Protein AF-A0A955NB40-F1 (afdb_monomer)

pLDDT: mean 95.5, std 3.86, range [67.62, 98.56]

Structure (mmCIF, N/CA/C/O backbone):
data_AF-A0A955NB40-F1
#
_entry.id   AF-A0A955NB40-F1
#
loop_
_atom_site.group_PDB
_atom_site.id
_atom_site.type_symbol
_atom_site.label_atom_id
_atom_site.label_alt_id
_atom_site.label_comp_id
_atom_site.label_asym_id
_atom_site.label_entity_id
_atom_site.label_seq_id
_atom_site.pdbx_PDB_ins_code
_atom_site.Cartn_x
_atom_site.Cartn_y
_atom_site.Cartn_z
_atom_site.occupancy
_atom_site.B_iso_or_equiv
_atom_site.auth_seq_id
_atom_site.auth_comp_id
_atom_site.auth_asym_id
_atom_site.auth_atom_id
_atom_site.pdbx_PDB_model_num
ATOM 1 N N . MET A 1 1 ? -18.548 7.698 14.520 1.00 89.12 1 MET A N 1
ATOM 2 C CA . MET A 1 1 ? -19.165 6.359 14.575 1.00 89.12 1 MET A CA 1
ATOM 3 C C . MET A 1 1 ? -18.115 5.390 15.084 1.00 89.12 1 MET A C 1
ATOM 5 O O . MET A 1 1 ? -16.953 5.585 14.749 1.00 89.12 1 MET A O 1
ATOM 9 N N . LYS A 1 2 ? -18.500 4.413 15.902 1.00 94.12 2 LYS A N 1
ATOM 10 C CA . LYS A 1 2 ? -17.642 3.327 16.384 1.00 94.12 2 LYS A CA 1
ATOM 11 C C . LYS A 1 2 ? -18.324 2.000 16.058 1.00 94.12 2 LYS A C 1
ATOM 13 O O . LYS A 1 2 ? -19.532 1.883 16.251 1.00 94.12 2 LYS A O 1
ATOM 18 N N . PHE A 1 3 ? -17.556 1.035 15.580 1.00 95.00 3 PHE A N 1
ATOM 19 C CA . PHE A 1 3 ? -18.010 -0.303 15.208 1.00 95.00 3 PHE A CA 1
ATOM 20 C C . PHE A 1 3 ? -16.895 -1.316 15.483 1.00 95.00 3 PHE A C 1
ATOM 22 O O . PHE A 1 3 ? -15.756 -0.918 15.733 1.00 95.00 3 PHE A O 1
ATOM 29 N N . GLU A 1 4 ? -17.229 -2.602 15.454 1.00 95.06 4 GLU A N 1
ATOM 30 C CA . GLU A 1 4 ? -16.298 -3.701 15.718 1.00 95.06 4 GLU A CA 1
ATOM 31 C C . GLU A 1 4 ? -16.451 -4.809 14.669 1.00 95.06 4 GLU A C 1
ATOM 33 O O . GLU A 1 4 ? -17.560 -5.137 14.245 1.00 95.06 4 GLU A O 1
ATOM 38 N N . PHE A 1 5 ? -15.320 -5.368 14.236 1.00 95.19 5 PHE A N 1
ATOM 39 C CA . PHE A 1 5 ? -15.252 -6.466 13.276 1.00 95.19 5 PHE A CA 1
ATOM 40 C C . PHE A 1 5 ? -14.234 -7.511 13.742 1.00 95.19 5 PHE A C 1
ATOM 42 O O . PHE A 1 5 ? -13.230 -7.135 14.350 1.00 95.19 5 PHE A O 1
ATOM 49 N N . PRO A 1 6 ? -14.454 -8.797 13.414 1.00 93.94 6 PRO A N 1
ATOM 50 C CA . PRO A 1 6 ? -13.390 -9.791 13.406 1.00 93.94 6 PRO A CA 1
ATOM 51 C C . PRO A 1 6 ? -12.247 -9.336 12.494 1.00 93.94 6 PRO A C 1
ATOM 53 O O . PRO A 1 6 ? -12.497 -8.770 11.425 1.00 93.94 6 PRO A O 1
ATOM 56 N N . GLU A 1 7 ? -11.008 -9.596 12.904 1.00 91.88 7 GLU A N 1
ATOM 57 C CA . GLU A 1 7 ? -9.804 -9.186 12.173 1.00 91.88 7 GLU A CA 1
ATOM 58 C C . GLU A 1 7 ? -9.801 -9.736 10.740 1.00 91.88 7 GLU A C 1
ATOM 60 O O . GLU A 1 7 ? -9.464 -9.035 9.793 1.00 91.88 7 GLU A O 1
ATOM 65 N N . GLU A 1 8 ? -10.310 -10.952 10.553 1.00 94.38 8 GLU A N 1
ATOM 66 C CA . GLU A 1 8 ? -10.347 -11.652 9.269 1.00 94.38 8 GLU A CA 1
ATOM 67 C C . GLU A 1 8 ? -11.329 -11.022 8.265 1.00 94.38 8 GLU A C 1
ATOM 69 O O . GLU A 1 8 ? -11.314 -11.361 7.082 1.00 94.38 8 GLU A O 1
ATOM 74 N N . GLN A 1 9 ? -12.206 -10.123 8.726 1.00 95.69 9 GLN A N 1
ATOM 75 C CA . GLN A 1 9 ? -13.171 -9.397 7.893 1.00 95.69 9 GLN A CA 1
ATOM 76 C C . GLN A 1 9 ? -12.687 -7.996 7.504 1.00 95.69 9 GLN A C 1
ATOM 78 O O . GLN A 1 9 ? -13.382 -7.296 6.762 1.00 95.69 9 GLN A O 1
ATOM 83 N N . VAL A 1 10 ? -11.512 -7.586 7.988 1.00 96.25 10 VAL A N 1
ATOM 84 C CA . VAL A 1 10 ? -10.922 -6.281 7.703 1.00 96.25 10 VAL A CA 1
ATOM 85 C C . VAL A 1 10 ? -9.602 -6.479 6.973 1.00 96.25 10 VAL A C 1
ATOM 87 O O . VAL A 1 10 ? -8.645 -7.022 7.512 1.00 96.25 10 VAL A O 1
ATOM 90 N N . LEU A 1 11 ? -9.521 -5.980 5.743 1.00 96.69 11 LEU A N 1
ATOM 91 C CA . LEU A 1 11 ? -8.248 -5.881 5.044 1.00 96.69 11 LEU A CA 1
ATOM 92 C C . LEU A 1 11 ? -7.557 -4.586 5.474 1.00 96.69 11 LEU A 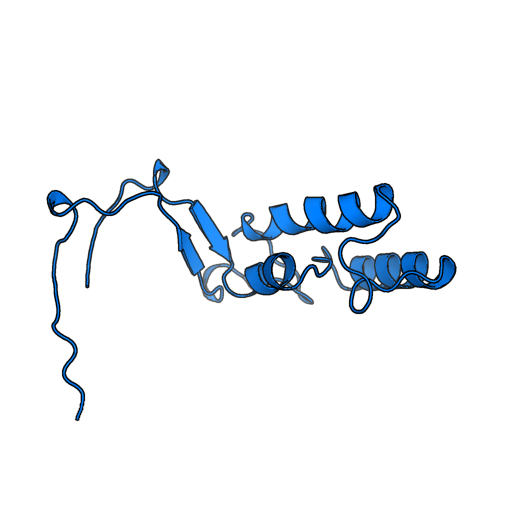C 1
ATOM 94 O O . LEU A 1 11 ? -8.034 -3.490 5.166 1.00 96.69 11 LEU A O 1
ATOM 98 N N . VAL A 1 12 ? -6.445 -4.718 6.192 1.00 97.19 12 VAL A N 1
ATOM 99 C CA . VAL A 1 12 ? -5.646 -3.590 6.684 1.00 97.19 12 VAL A CA 1
ATOM 100 C C . VAL A 1 12 ? -4.486 -3.321 5.732 1.00 97.19 12 VAL A C 1
ATOM 102 O O . VAL A 1 12 ? -3.846 -4.245 5.244 1.00 97.19 12 VAL A O 1
ATOM 105 N N . SER A 1 13 ? -4.209 -2.047 5.470 1.00 97.81 13 SER A N 1
ATOM 106 C CA . SER A 1 13 ? -3.067 -1.616 4.658 1.00 97.81 13 SER A CA 1
ATOM 107 C C . SER A 1 13 ? -2.425 -0.358 5.233 1.00 97.81 13 SER A C 1
ATOM 109 O O . SER A 1 13 ? -3.066 0.407 5.962 1.00 97.81 13 SER A O 1
ATOM 111 N N . ASP A 1 14 ? -1.168 -0.130 4.865 1.00 98.25 14 ASP A N 1
ATOM 112 C CA . ASP A 1 14 ? -0.466 1.121 5.119 1.00 98.25 14 ASP A CA 1
ATOM 113 C C . ASP A 1 14 ? -1.133 2.257 4.321 1.00 98.25 14 ASP A C 1
ATOM 115 O O . ASP A 1 14 ? -1.151 2.269 3.085 1.00 98.25 14 ASP A O 1
ATOM 119 N N . PHE A 1 15 ? -1.714 3.216 5.045 1.00 97.62 15 PHE A N 1
ATOM 120 C CA . PHE A 1 15 ? -2.449 4.338 4.464 1.00 97.62 15 PHE A CA 1
ATOM 121 C C . PHE A 1 15 ? -1.546 5.240 3.617 1.00 97.62 15 PHE A C 1
ATOM 123 O O . PHE A 1 15 ? -1.980 5.768 2.592 1.00 97.62 15 PHE A O 1
ATOM 130 N N . MET A 1 16 ? -0.283 5.411 4.014 1.00 97.06 16 MET A N 1
ATOM 131 C CA . MET A 1 16 ? 0.650 6.247 3.266 1.00 97.06 16 MET A CA 1
ATOM 132 C C . MET A 1 16 ? 1.025 5.564 1.953 1.00 97.06 16 MET A C 1
ATOM 134 O O . MET A 1 16 ? 0.908 6.181 0.892 1.00 97.06 16 MET A O 1
ATOM 138 N N . LEU A 1 17 ? 1.368 4.275 1.993 1.00 97.94 17 LEU A N 1
ATOM 139 C CA . LEU A 1 17 ? 1.763 3.529 0.794 1.00 97.94 17 LEU A CA 1
ATOM 140 C C . LEU A 1 17 ? 0.606 3.285 -0.184 1.00 97.94 17 LEU A C 1
ATOM 142 O O . LEU A 1 17 ? 0.840 3.182 -1.389 1.00 97.94 17 LEU A O 1
ATOM 146 N N . TRP A 1 18 ? -0.644 3.260 0.289 1.00 97.75 18 TRP A N 1
ATOM 147 C CA . TRP A 1 18 ? -1.831 3.102 -0.561 1.00 97.75 18 TRP A CA 1
ATOM 148 C C . TRP A 1 18 ? -1.946 4.156 -1.680 1.00 97.75 18 TRP A C 1
ATOM 150 O O . TRP A 1 18 ? -2.536 3.899 -2.735 1.00 97.75 18 TRP A O 1
ATOM 160 N N . HIS A 1 19 ? -1.312 5.320 -1.515 1.00 96.88 19 HIS A N 1
ATOM 161 C CA . HIS A 1 19 ? -1.263 6.351 -2.552 1.00 96.88 19 HIS A CA 1
ATOM 162 C C . HIS A 1 19 ? -0.569 5.876 -3.840 1.00 96.88 19 HIS A C 1
ATOM 164 O O . HIS A 1 19 ? -0.850 6.430 -4.905 1.00 96.88 19 HIS A O 1
ATOM 170 N N . HIS A 1 20 ? 0.288 4.849 -3.785 1.00 97.62 20 HIS A N 1
ATOM 171 C CA . HIS A 1 20 ? 0.915 4.270 -4.975 1.00 97.62 20 HIS A CA 1
ATOM 172 C C . HIS A 1 20 ? -0.109 3.554 -5.874 1.00 97.62 20 HIS A C 1
ATOM 174 O O . HIS A 1 20 ? -0.274 3.994 -7.016 1.00 97.62 20 HIS A O 1
ATOM 180 N N . PRO A 1 21 ? -0.855 2.533 -5.397 1.00 97.44 21 PRO A N 1
ATOM 181 C CA . PRO A 1 21 ? -1.938 1.933 -6.171 1.00 97.44 21 PRO A CA 1
ATOM 182 C C . PRO A 1 21 ? -2.982 2.950 -6.636 1.00 97.44 21 PRO A C 1
ATOM 184 O O . PRO A 1 21 ? -3.342 2.938 -7.814 1.00 97.44 21 PRO A O 1
ATOM 187 N N . LEU A 1 22 ? -3.408 3.878 -5.763 1.00 96.38 22 LEU A N 1
ATOM 188 C CA . LEU A 1 22 ? -4.376 4.924 -6.127 1.00 96.38 22 LEU A CA 1
ATOM 189 C C . LEU A 1 22 ? -3.929 5.711 -7.368 1.00 96.38 22 LEU A C 1
ATOM 191 O O . LEU A 1 22 ? -4.731 6.004 -8.253 1.00 96.38 22 LEU A O 1
ATOM 195 N N . ASN A 1 23 ? -2.648 6.073 -7.425 1.00 96.38 23 ASN A N 1
ATOM 196 C CA . ASN A 1 23 ? -2.113 6.931 -8.475 1.00 96.38 23 ASN A CA 1
ATOM 197 C C . ASN A 1 23 ? -1.448 6.160 -9.617 1.00 96.38 23 ASN A C 1
ATOM 199 O O . ASN A 1 23 ? -0.894 6.796 -10.517 1.00 96.38 23 ASN A O 1
ATOM 203 N N . TYR A 1 24 ? -1.515 4.826 -9.633 1.00 97.69 24 TYR A N 1
ATOM 204 C CA . TYR A 1 24 ? -0.787 3.986 -10.585 1.00 97.69 24 TYR A CA 1
ATOM 205 C C . TYR A 1 24 ? 0.738 4.232 -10.544 1.00 97.69 24 TYR A C 1
ATOM 207 O O . TYR A 1 24 ? 1.407 4.330 -11.570 1.00 97.69 24 TYR A O 1
ATOM 215 N N . PHE A 1 25 ? 1.308 4.402 -9.355 1.00 97.00 25 PHE A N 1
ATOM 216 C CA . PHE A 1 25 ? 2.753 4.547 -9.185 1.00 97.00 25 PHE A CA 1
ATOM 217 C C . PHE A 1 25 ? 3.399 3.208 -8.865 1.00 97.00 25 PHE A C 1
ATOM 219 O O . PHE A 1 25 ? 2.798 2.356 -8.209 1.00 97.00 25 PHE A O 1
ATOM 226 N N . TYR A 1 26 ? 4.639 3.035 -9.317 1.00 97.94 26 TYR A N 1
ATOM 227 C CA . TYR A 1 26 ? 5.484 1.956 -8.821 1.00 97.94 26 TYR A CA 1
ATOM 228 C C . TYR A 1 26 ? 5.731 2.169 -7.325 1.00 97.94 26 TYR A C 1
ATOM 230 O O . TYR A 1 26 ? 6.006 3.293 -6.905 1.00 97.94 26 TYR A O 1
ATOM 238 N N . LEU A 1 27 ? 5.595 1.117 -6.520 1.00 98.44 27 LEU A N 1
ATOM 239 C CA . LEU A 1 27 ? 5.948 1.121 -5.104 1.00 98.44 27 LEU A CA 1
ATOM 240 C C . LEU A 1 27 ? 7.323 0.451 -4.953 1.00 98.44 27 LEU A C 1
ATOM 242 O O . LEU A 1 27 ? 7.405 -0.780 -4.955 1.00 98.44 27 LEU A O 1
ATOM 246 N N . PRO A 1 28 ? 8.421 1.217 -4.893 1.00 97.88 28 PRO A N 1
ATOM 247 C CA . PRO A 1 28 ? 9.758 0.641 -4.851 1.00 97.88 28 PRO A CA 1
ATOM 248 C C . PRO A 1 28 ? 10.035 -0.012 -3.496 1.00 97.88 28 PRO A C 1
ATOM 250 O O . PRO A 1 28 ? 9.546 0.456 -2.478 1.00 97.88 28 PRO A O 1
ATOM 253 N N . SER A 1 29 ? 10.849 -1.068 -3.458 1.00 97.62 29 SER A N 1
ATOM 254 C CA . SER A 1 29 ? 11.259 -1.708 -2.197 1.00 97.62 29 SER A CA 1
ATOM 255 C C . SER A 1 29 ? 12.456 -1.044 -1.509 1.00 97.62 29 SER A C 1
ATOM 257 O O . SER A 1 29 ? 12.885 -1.520 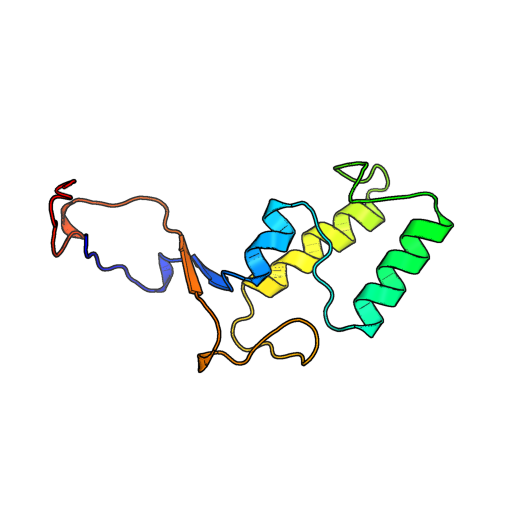-0.468 1.00 97.62 29 SER A O 1
ATOM 259 N N . SER A 1 30 ? 13.082 -0.067 -2.162 1.00 98.06 30 SER A N 1
ATOM 260 C CA . SER A 1 30 ? 14.218 0.727 -1.675 1.00 98.06 30 SER A CA 1
ATOM 261 C C . SER A 1 30 ? 14.488 1.857 -2.669 1.00 98.06 30 SER A C 1
ATOM 263 O O . SER A 1 30 ? 14.053 1.787 -3.823 1.00 98.06 30 SER A O 1
ATOM 265 N N . GLU A 1 31 ? 15.304 2.840 -2.300 1.00 98.12 31 GLU A N 1
ATOM 266 C CA . GLU A 1 31 ? 15.724 3.893 -3.235 1.00 98.12 31 GLU A CA 1
ATOM 267 C C . GLU A 1 31 ? 16.411 3.320 -4.497 1.00 98.12 31 GLU A C 1
ATOM 269 O O . GLU A 1 31 ? 16.172 3.753 -5.627 1.00 98.12 31 GLU A O 1
ATOM 274 N N . ARG A 1 32 ? 17.243 2.282 -4.337 1.00 98.19 32 ARG A N 1
ATOM 275 C CA . ARG A 1 32 ? 17.935 1.631 -5.463 1.00 98.19 32 ARG A CA 1
ATOM 276 C C . ARG A 1 32 ? 16.958 0.957 -6.429 1.00 98.19 32 ARG A C 1
ATOM 278 O O . ARG A 1 32 ? 17.211 0.927 -7.636 1.00 98.19 32 ARG A O 1
ATOM 285 N N . ASP A 1 33 ? 15.887 0.379 -5.895 1.00 98.25 33 ASP A N 1
ATOM 286 C CA . ASP A 1 33 ? 14.820 -0.262 -6.660 1.00 98.25 33 ASP A CA 1
ATOM 287 C C . ASP A 1 33 ? 14.075 0.765 -7.522 1.00 98.25 33 ASP A C 1
ATOM 289 O O . ASP A 1 33 ? 13.939 0.564 -8.732 1.00 98.25 33 ASP A O 1
ATOM 293 N N . ASP A 1 34 ? 13.730 1.913 -6.933 1.00 97.81 34 ASP A N 1
ATOM 294 C CA . ASP A 1 34 ? 13.098 3.037 -7.631 1.00 97.81 34 ASP A CA 1
ATOM 295 C C . ASP A 1 34 ? 13.969 3.550 -8.787 1.00 97.81 34 ASP A C 1
ATOM 297 O O . ASP A 1 34 ? 13.556 3.610 -9.951 1.00 97.81 34 ASP A O 1
ATOM 301 N N . GLN A 1 35 ? 15.244 3.821 -8.497 1.00 97.88 35 GLN A N 1
ATOM 302 C CA . GLN A 1 35 ? 16.198 4.285 -9.501 1.00 97.88 35 GLN A CA 1
ATOM 303 C C . GLN A 1 35 ? 16.417 3.263 -10.625 1.00 97.88 35 GLN A C 1
ATOM 305 O O . GLN A 1 35 ? 16.691 3.646 -11.767 1.00 97.88 35 GLN A O 1
ATOM 310 N N . ARG A 1 36 ? 16.356 1.955 -10.333 1.00 98.06 36 ARG A N 1
ATOM 311 C CA . ARG A 1 36 ? 16.436 0.908 -11.362 1.00 98.06 36 ARG A CA 1
ATOM 312 C C . ARG A 1 36 ? 15.194 0.949 -12.246 1.00 98.06 36 ARG A C 1
ATOM 314 O O . ARG A 1 36 ? 15.340 0.997 -13.466 1.00 98.06 36 ARG A O 1
ATOM 321 N N . PHE A 1 37 ? 14.008 0.933 -11.641 1.00 97.56 37 PHE A N 1
ATOM 322 C CA . PHE A 1 37 ? 12.733 0.905 -12.350 1.00 97.56 37 PHE A CA 1
ATOM 323 C C . PHE A 1 37 ? 12.585 2.110 -13.289 1.00 97.56 37 PHE A C 1
ATOM 325 O O . PHE A 1 37 ? 12.401 1.937 -14.496 1.00 97.56 37 PHE A O 1
ATOM 332 N N . ASN A 1 38 ? 12.797 3.324 -12.774 1.00 95.81 38 ASN A N 1
ATOM 333 C CA . ASN A 1 38 ? 12.672 4.558 -13.554 1.00 95.81 38 ASN A CA 1
ATOM 334 C C . ASN A 1 38 ? 13.674 4.630 -14.718 1.00 95.81 38 ASN A C 1
ATOM 336 O O . ASN A 1 38 ? 13.333 5.052 -15.826 1.00 95.81 38 ASN A O 1
ATOM 340 N N . ARG A 1 39 ? 14.909 4.156 -14.510 1.00 97.31 39 ARG A N 1
ATOM 341 C CA . ARG A 1 39 ? 15.930 4.091 -15.567 1.00 97.31 39 ARG A CA 1
ATOM 342 C C . ARG A 1 39 ? 15.533 3.136 -16.688 1.00 97.31 39 ARG A C 1
ATOM 344 O O . ARG A 1 39 ? 15.739 3.450 -17.859 1.00 97.31 39 ARG A O 1
ATOM 351 N N . GLU A 1 40 ? 14.996 1.970 -16.347 1.00 96.81 40 GLU A N 1
ATOM 352 C CA . GLU A 1 40 ? 14.583 0.980 -17.338 1.00 96.81 40 GLU A CA 1
ATOM 353 C C . GLU A 1 40 ? 13.320 1.400 -18.106 1.00 96.81 40 GLU A C 1
ATOM 355 O O . GLU A 1 40 ? 13.268 1.183 -19.321 1.00 96.81 40 GLU A O 1
ATOM 360 N N . LEU A 1 41 ? 12.364 2.075 -17.455 1.00 95.75 41 LEU A N 1
ATOM 361 C CA . LEU A 1 41 ? 11.230 2.720 -18.130 1.00 95.75 41 LEU A CA 1
ATOM 362 C C . LEU A 1 41 ? 11.707 3.778 -19.132 1.00 95.75 41 LEU A C 1
ATOM 364 O O . LEU A 1 41 ? 11.317 3.761 -20.301 1.00 95.75 41 LEU A O 1
ATOM 368 N N . SER A 1 42 ? 12.603 4.663 -18.687 1.00 94.81 42 SER A N 1
ATOM 369 C CA . SER A 1 42 ? 13.101 5.781 -19.490 1.00 94.81 42 SER A CA 1
ATOM 370 C C . SER A 1 42 ? 13.839 5.317 -20.750 1.00 94.81 42 SER A C 1
ATOM 372 O O . SER A 1 42 ? 13.580 5.838 -21.835 1.00 94.81 42 SER A O 1
ATOM 374 N N . LYS A 1 43 ? 14.672 4.267 -20.660 1.00 96.75 43 LYS A N 1
ATOM 375 C CA . LYS A 1 43 ? 15.338 3.649 -21.829 1.00 96.75 43 LYS A CA 1
ATOM 376 C C . LYS A 1 43 ? 14.362 3.172 -22.910 1.00 96.75 43 LYS A C 1
ATOM 378 O O . LYS A 1 43 ? 14.755 3.037 -24.064 1.00 96.75 43 LYS A O 1
ATOM 383 N N . ARG A 1 44 ? 13.114 2.890 -22.534 1.00 94.62 44 ARG A N 1
ATOM 384 C CA . ARG A 1 44 ? 12.048 2.403 -23.421 1.00 94.62 44 ARG A CA 1
ATOM 385 C C . ARG A 1 44 ? 11.097 3.515 -23.865 1.00 94.62 44 ARG A C 1
ATOM 387 O O . ARG A 1 44 ? 10.144 3.237 -24.581 1.00 94.62 44 ARG A O 1
ATOM 394 N N . GLY A 1 45 ? 11.335 4.759 -23.442 1.00 95.25 45 GLY A N 1
ATOM 395 C CA .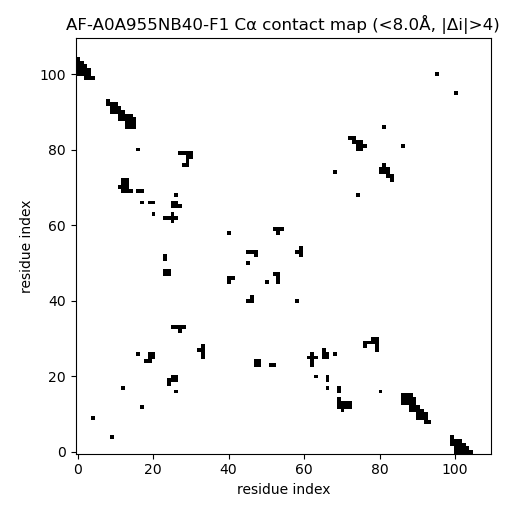 GLY A 1 45 ? 10.435 5.882 -23.705 1.00 95.25 45 GLY A CA 1
ATOM 396 C C . GLY A 1 45 ? 9.090 5.768 -22.981 1.00 95.25 45 GLY A C 1
ATOM 397 O O . GLY A 1 45 ? 8.114 6.372 -23.419 1.00 95.25 45 GLY A O 1
ATOM 398 N N . LEU A 1 46 ? 9.024 4.982 -21.902 1.00 94.50 46 LEU A N 1
ATOM 399 C CA . LEU A 1 46 ? 7.822 4.799 -21.094 1.00 94.50 46 LEU A CA 1
ATOM 400 C C . LEU A 1 46 ? 7.821 5.761 -19.900 1.00 94.50 46 LEU A C 1
ATOM 402 O O . LEU A 1 46 ? 8.853 5.990 -19.272 1.00 94.50 46 LEU A O 1
ATOM 406 N N . ASP A 1 47 ? 6.642 6.284 -19.568 1.00 92.31 47 ASP A N 1
ATOM 407 C CA . ASP A 1 47 ? 6.417 7.176 -18.428 1.00 92.31 47 ASP A CA 1
ATOM 408 C C . ASP A 1 47 ? 5.055 6.851 -17.799 1.00 92.31 47 ASP A C 1
ATOM 410 O O . ASP A 1 47 ? 3.998 7.168 -18.356 1.00 92.31 47 ASP A O 1
ATOM 414 N N . HIS A 1 48 ? 5.086 6.208 -16.631 1.00 89.81 48 HIS A N 1
ATOM 415 C CA . HIS A 1 48 ? 3.886 5.781 -15.915 1.00 89.81 48 HIS A CA 1
ATOM 416 C C . HIS A 1 48 ? 3.122 6.946 -15.265 1.00 89.81 48 HIS A C 1
ATOM 418 O O . HIS A 1 48 ? 1.983 6.761 -14.846 1.00 89.81 48 HIS A O 1
ATOM 424 N N . HIS A 1 49 ? 3.686 8.158 -15.216 1.00 88.94 49 HIS A N 1
ATOM 425 C CA . HIS A 1 49 ? 2.948 9.350 -14.797 1.00 88.94 49 HIS A CA 1
ATOM 426 C C . HIS A 1 49 ? 2.063 9.897 -15.922 1.00 88.94 49 HIS A C 1
ATOM 428 O O . HIS A 1 49 ? 1.015 10.478 -15.638 1.00 88.94 49 HIS A O 1
ATOM 434 N N . ARG A 1 50 ? 2.455 9.692 -17.188 1.00 89.00 50 ARG A N 1
ATOM 435 C CA . ARG A 1 50 ? 1.748 10.213 -18.374 1.00 89.00 50 ARG A CA 1
ATOM 436 C C . ARG A 1 50 ? 0.858 9.187 -19.060 1.00 89.00 50 ARG A C 1
ATOM 438 O O . ARG A 1 50 ? -0.171 9.561 -19.615 1.00 89.00 50 ARG A O 1
ATOM 445 N N . SER A 1 51 ? 1.260 7.918 -19.062 1.00 87.81 51 SER A N 1
ATOM 446 C CA . SER A 1 51 ? 0.548 6.844 -19.753 1.00 87.81 51 SER A CA 1
ATOM 447 C C . SER A 1 51 ? 0.150 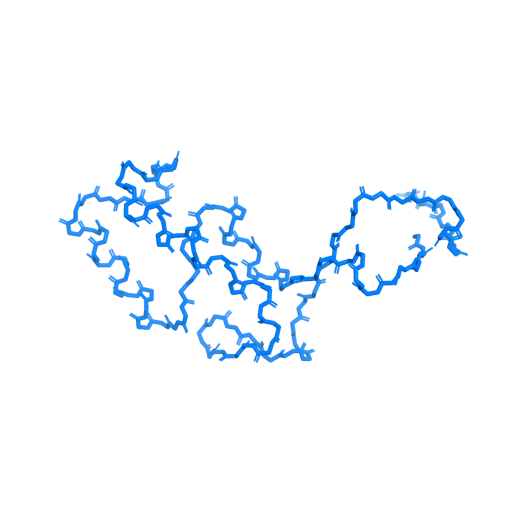5.760 -18.758 1.00 87.81 51 SER A C 1
ATOM 449 O O . SER A 1 51 ? 1.003 5.102 -18.159 1.00 87.81 51 SER A O 1
ATOM 451 N N . LYS A 1 52 ? -1.163 5.636 -18.545 1.00 91.44 52 LYS A N 1
ATOM 452 C CA . LYS A 1 52 ? -1.774 4.751 -17.550 1.00 91.44 52 LYS A CA 1
ATOM 453 C C . LYS A 1 52 ? -2.946 3.997 -18.197 1.00 91.44 52 LYS A C 1
ATOM 455 O O . LYS A 1 52 ? -3.863 4.663 -18.679 1.00 91.44 52 LYS A O 1
ATOM 460 N N . PRO A 1 53 ? -2.952 2.652 -18.196 1.00 93.94 53 PRO A N 1
ATOM 461 C CA . PRO A 1 53 ? -1.841 1.781 -17.804 1.00 93.94 53 PRO A CA 1
ATOM 462 C C . PRO A 1 53 ? -0.648 1.916 -18.766 1.00 93.94 53 PRO A C 1
ATOM 464 O O . PRO A 1 53 ? -0.771 2.475 -19.856 1.00 93.94 53 PRO A O 1
ATOM 467 N N . LEU A 1 54 ? 0.512 1.390 -18.369 1.00 95.69 54 LEU A N 1
ATOM 468 C CA . LEU A 1 54 ? 1.639 1.268 -19.293 1.00 95.69 54 LEU A CA 1
ATOM 469 C C . LEU A 1 54 ? 1.264 0.292 -20.422 1.00 95.69 54 LEU A C 1
ATOM 471 O O . LEU A 1 54 ? 0.691 -0.759 -20.136 1.00 95.69 54 LEU A O 1
ATOM 475 N N . PRO A 1 55 ? 1.607 0.595 -21.686 1.00 93.75 55 PRO A N 1
ATOM 476 C CA . PRO A 1 55 ? 1.270 -0.266 -22.820 1.00 93.75 55 PRO A CA 1
ATOM 477 C C . PRO A 1 55 ? 2.077 -1.570 -22.845 1.00 93.75 55 PRO A C 1
ATOM 479 O O . PRO A 1 55 ? 1.651 -2.535 -23.472 1.00 93.75 55 PRO A O 1
ATOM 482 N N . ASP A 1 56 ? 3.238 -1.603 -22.186 1.00 95.06 56 ASP A N 1
ATOM 483 C CA . ASP A 1 56 ? 4.054 -2.806 -22.036 1.00 95.06 56 ASP A CA 1
ATOM 484 C C . ASP A 1 56 ? 3.542 -3.641 -20.840 1.00 95.06 56 ASP A C 1
ATOM 486 O O . ASP A 1 56 ? 3.641 -3.180 -19.693 1.00 95.06 56 ASP A O 1
ATOM 490 N N . PRO A 1 57 ? 3.020 -4.866 -21.070 1.00 96.06 57 PRO A N 1
ATOM 491 C CA . PRO A 1 57 ? 2.451 -5.699 -20.012 1.00 96.06 57 PRO A CA 1
ATOM 492 C C . PRO A 1 57 ? 3.451 -6.089 -18.923 1.00 96.06 57 PRO A C 1
ATOM 494 O O . PRO A 1 57 ? 3.049 -6.284 -17.777 1.00 96.06 57 PRO A O 1
ATOM 497 N N . HIS A 1 58 ? 4.742 -6.198 -19.254 1.00 96.44 58 HIS A N 1
ATOM 498 C CA . HIS A 1 58 ? 5.769 -6.527 -18.270 1.00 96.44 58 HIS A CA 1
ATOM 499 C C . HIS A 1 58 ? 5.904 -5.398 -17.244 1.00 96.44 58 HIS A C 1
ATOM 501 O O . HIS A 1 58 ? 5.826 -5.643 -16.043 1.00 96.44 58 HIS A O 1
ATOM 507 N N . TRP A 1 59 ? 6.017 -4.152 -17.708 1.00 96.62 59 TRP A N 1
ATOM 508 C CA . TRP A 1 59 ? 6.158 -2.992 -16.822 1.00 96.62 59 TRP A CA 1
ATOM 509 C C . TRP A 1 59 ? 4.868 -2.635 -16.090 1.00 96.62 59 TRP A C 1
ATOM 511 O O . TRP A 1 59 ? 4.921 -2.194 -14.944 1.00 96.62 59 TRP A O 1
ATOM 521 N N . HIS A 1 60 ? 3.708 -2.858 -16.713 1.00 97.50 60 HIS A N 1
ATOM 522 C CA . HIS A 1 60 ? 2.432 -2.804 -16.003 1.00 97.50 60 HIS A CA 1
ATOM 523 C C . HIS A 1 60 ? 2.393 -3.828 -14.859 1.00 97.50 60 HIS A C 1
ATOM 525 O O .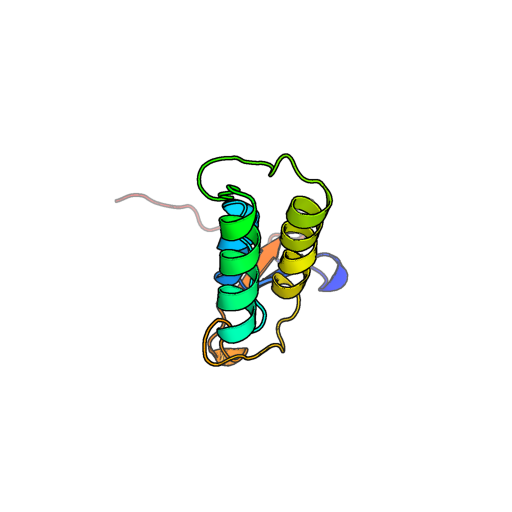 HIS A 1 60 ? 2.059 -3.472 -13.731 1.00 97.50 60 HIS A O 1
ATOM 531 N N . GLY A 1 61 ? 2.791 -5.074 -15.133 1.00 98.12 61 GLY A N 1
ATOM 532 C CA . GLY A 1 61 ? 2.841 -6.142 -14.138 1.00 98.12 61 GLY A CA 1
ATOM 533 C C . GLY A 1 61 ? 3.775 -5.829 -12.969 1.00 98.12 61 GLY A C 1
ATOM 534 O O . GLY A 1 61 ? 3.399 -6.055 -11.824 1.00 98.12 61 GLY A O 1
ATOM 535 N N . GLU A 1 62 ? 4.948 -5.250 -13.231 1.00 97.94 62 GLU A N 1
ATOM 536 C CA . GLU A 1 62 ? 5.875 -4.814 -12.178 1.00 97.94 62 GLU A CA 1
ATOM 537 C C . GLU A 1 62 ? 5.258 -3.737 -11.270 1.00 97.94 62 GLU A C 1
ATOM 539 O O . GLU A 1 62 ? 5.419 -3.808 -10.054 1.00 97.94 62 GLU A O 1
ATOM 544 N N . ILE A 1 63 ? 4.505 -2.779 -11.830 1.00 98.31 63 ILE A N 1
ATOM 545 C CA . ILE A 1 63 ? 3.761 -1.780 -11.044 1.00 98.31 63 ILE A CA 1
ATOM 546 C C . ILE A 1 63 ? 2.705 -2.458 -10.178 1.00 98.31 63 ILE A C 1
ATOM 548 O O . ILE A 1 63 ? 2.704 -2.261 -8.968 1.00 98.31 63 ILE A O 1
ATOM 552 N N . VAL A 1 64 ? 1.839 -3.282 -10.765 1.00 98.50 64 VAL A N 1
ATOM 553 C CA . VAL A 1 64 ? 0.738 -3.911 -10.022 1.00 98.50 64 VAL A CA 1
ATOM 554 C C . VAL A 1 64 ? 1.269 -4.825 -8.920 1.00 98.50 64 VAL A C 1
ATOM 556 O O . VAL A 1 64 ? 0.839 -4.720 -7.777 1.00 98.50 64 VAL A O 1
ATOM 559 N N . LYS A 1 65 ? 2.264 -5.663 -9.227 1.00 98.56 65 LYS A N 1
ATOM 560 C CA . LYS A 1 65 ? 2.901 -6.553 -8.247 1.00 98.56 65 LYS A CA 1
ATOM 561 C C . LYS A 1 65 ? 3.571 -5.778 -7.115 1.00 98.56 65 LYS A C 1
ATOM 563 O O . LYS A 1 65 ? 3.646 -6.257 -5.989 1.00 98.56 65 LYS A O 1
ATOM 568 N N . SER A 1 66 ? 4.074 -4.576 -7.399 1.00 98.50 66 SER A N 1
ATOM 569 C CA . SER A 1 66 ? 4.722 -3.759 -6.378 1.00 98.50 66 SER A CA 1
ATOM 570 C C . SER A 1 66 ? 3.772 -3.335 -5.252 1.00 98.50 66 SER A C 1
ATOM 572 O O . SER A 1 66 ? 4.230 -3.108 -4.130 1.00 98.50 66 SER A O 1
ATOM 574 N N . TRP A 1 67 ? 2.467 -3.266 -5.539 1.00 98.56 67 TRP A N 1
ATOM 575 C CA . TRP A 1 67 ? 1.432 -2.809 -4.616 1.00 98.56 67 TRP A CA 1
ATOM 576 C C . TRP A 1 67 ? 1.124 -3.791 -3.493 1.00 98.56 67 TRP A C 1
ATOM 578 O O . TRP A 1 67 ? 0.648 -3.346 -2.458 1.00 98.56 67 TRP A O 1
ATOM 588 N N . ASP A 1 68 ? 1.454 -5.078 -3.629 1.00 98.31 68 ASP A N 1
ATOM 589 C CA . ASP A 1 68 ? 1.240 -6.062 -2.555 1.00 98.31 68 ASP A CA 1
ATOM 590 C C . ASP A 1 68 ? 1.939 -5.650 -1.246 1.00 98.31 68 ASP A C 1
ATOM 592 O O . ASP A 1 68 ? 1.489 -5.991 -0.154 1.00 98.31 68 ASP A O 1
ATOM 596 N N . ARG A 1 69 ? 2.997 -4.832 -1.338 1.00 98.19 69 ARG A N 1
ATOM 597 C CA . ARG A 1 69 ? 3.727 -4.309 -0.176 1.00 98.19 69 ARG A CA 1
ATOM 598 C C . ARG A 1 69 ? 2.906 -3.383 0.719 1.00 98.19 69 ARG A C 1
ATOM 600 O O . ARG A 1 69 ? 3.286 -3.204 1.868 1.00 98.19 69 ARG A O 1
ATOM 607 N N . ILE A 1 70 ? 1.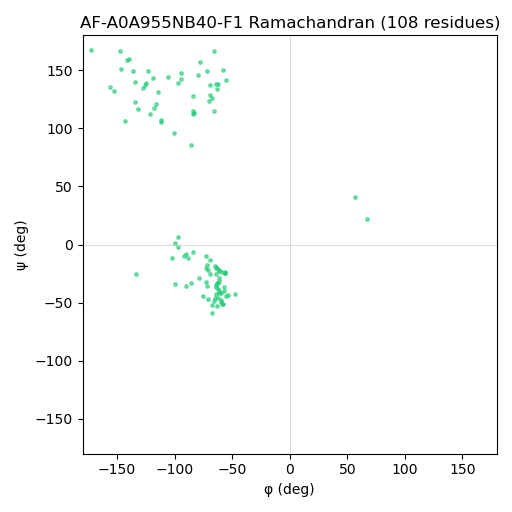787 -2.815 0.253 1.00 98.19 70 ILE A N 1
ATOM 608 C CA . ILE A 1 70 ? 0.921 -2.001 1.129 1.00 98.19 70 ILE A CA 1
ATOM 609 C C . ILE A 1 70 ? 0.300 -2.833 2.261 1.00 98.19 70 ILE A C 1
ATOM 611 O O . ILE A 1 70 ? -0.160 -2.264 3.247 1.00 98.19 70 ILE A O 1
ATOM 615 N N . PHE A 1 71 ? 0.256 -4.160 2.106 1.00 97.75 71 PHE A N 1
ATOM 616 C CA . PHE A 1 71 ? -0.259 -5.095 3.105 1.00 97.75 71 PHE A CA 1
ATOM 617 C C . PHE A 1 71 ? 0.836 -5.627 4.041 1.00 97.75 71 PHE A C 1
ATOM 619 O O . PHE A 1 71 ? 0.519 -6.256 5.047 1.00 97.75 71 PHE A O 1
ATOM 626 N N . ASP A 1 72 ? 2.113 -5.373 3.740 1.00 97.44 72 ASP A N 1
ATOM 627 C CA . ASP A 1 72 ? 3.238 -5.776 4.584 1.00 97.44 72 ASP A CA 1
ATOM 628 C C . ASP A 1 72 ? 3.494 -4.710 5.659 1.00 97.44 72 ASP A C 1
ATOM 630 O O . ASP A 1 72 ? 4.276 -3.773 5.489 1.00 97.44 72 ASP A O 1
ATOM 634 N N . LEU A 1 73 ? 2.764 -4.825 6.770 1.00 96.81 73 LEU A N 1
ATOM 635 C CA . LEU A 1 73 ? 2.817 -3.857 7.868 1.00 96.81 73 LEU A CA 1
ATOM 636 C C . LEU A 1 73 ? 4.121 -3.931 8.680 1.00 96.81 73 LEU A C 1
ATOM 638 O O . LEU A 1 73 ? 4.455 -2.965 9.371 1.00 96.81 73 LEU A O 1
ATOM 642 N N . ASP A 1 74 ? 4.861 -5.035 8.566 1.00 97.19 74 ASP A N 1
ATOM 643 C CA . ASP A 1 74 ? 6.152 -5.241 9.225 1.00 97.19 74 ASP A CA 1
ATOM 644 C C . ASP A 1 74 ? 7.327 -4.727 8.378 1.00 97.19 74 ASP A C 1
ATOM 646 O O . ASP A 1 74 ? 8.450 -4.603 8.878 1.00 97.19 74 ASP A O 1
ATOM 650 N N . TRP A 1 75 ? 7.091 -4.396 7.104 1.00 97.25 75 TRP A N 1
ATOM 651 C CA . TRP A 1 75 ? 8.129 -3.873 6.229 1.00 97.25 75 TRP A CA 1
ATOM 652 C C . TRP A 1 75 ? 8.567 -2.459 6.628 1.00 97.25 75 TRP A C 1
ATOM 654 O O . TRP A 1 75 ? 7.766 -1.523 6.754 1.00 97.25 75 TRP A O 1
ATOM 664 N N . VAL A 1 76 ? 9.886 -2.318 6.769 1.00 97.25 76 VAL A N 1
ATOM 665 C CA . VAL A 1 76 ? 10.588 -1.073 7.074 1.00 97.25 76 VAL A CA 1
ATOM 666 C C . VAL A 1 76 ? 11.695 -0.856 6.049 1.00 97.25 76 VAL A C 1
ATOM 668 O O . VAL A 1 76 ? 12.461 -1.771 5.742 1.00 97.25 76 VAL A O 1
ATOM 671 N N . ASP A 1 77 ? 11.787 0.367 5.545 1.00 97.25 77 ASP A N 1
ATOM 672 C CA . ASP A 1 77 ? 12.840 0.832 4.652 1.00 97.25 77 ASP A CA 1
ATOM 673 C C . ASP A 1 77 ? 13.006 2.347 4.823 1.00 97.25 77 ASP A C 1
ATOM 675 O O . ASP A 1 77 ? 12.027 3.092 4.797 1.00 97.25 77 ASP A O 1
ATOM 679 N N . GLU A 1 78 ? 14.248 2.807 4.983 1.00 95.94 78 GLU A N 1
ATOM 680 C CA . GLU A 1 78 ? 14.567 4.210 5.293 1.00 95.94 78 GLU A CA 1
ATOM 681 C C . GLU A 1 78 ? 14.062 5.210 4.240 1.00 95.94 78 GLU A C 1
ATOM 683 O O . GLU A 1 78 ? 13.876 6.385 4.553 1.00 95.94 78 GLU A O 1
ATOM 688 N N . TYR A 1 79 ? 13.850 4.767 2.999 1.00 96.06 79 TYR A N 1
ATOM 689 C CA . TYR A 1 79 ? 13.417 5.625 1.903 1.00 96.06 79 TYR A CA 1
ATOM 690 C C . TYR A 1 79 ? 11.890 5.710 1.779 1.00 96.06 7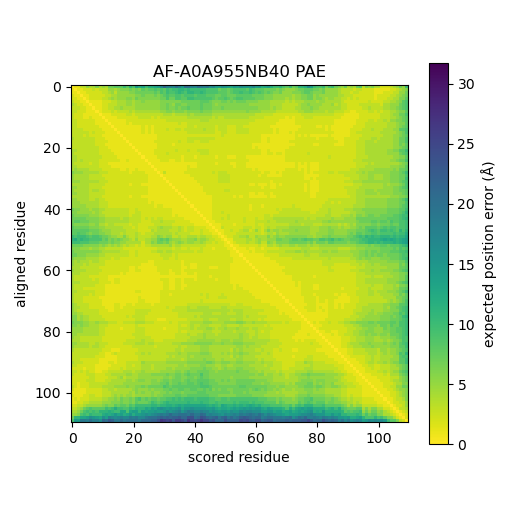9 TYR A C 1
ATOM 692 O O . TYR A 1 79 ? 11.372 6.766 1.414 1.00 96.06 79 TYR A O 1
ATOM 700 N N . ILE A 1 80 ? 11.166 4.621 2.057 1.00 96.50 80 ILE A N 1
ATOM 701 C CA . ILE A 1 80 ? 9.752 4.504 1.663 1.00 96.50 80 ILE A CA 1
ATOM 702 C C . ILE A 1 80 ? 8.812 3.984 2.758 1.00 96.50 80 ILE A C 1
ATOM 704 O O . ILE A 1 80 ? 7.628 4.305 2.707 1.00 96.50 80 ILE A O 1
ATOM 708 N N . ALA A 1 81 ? 9.287 3.218 3.747 1.00 96.94 81 ALA A N 1
ATOM 709 C CA . ALA A 1 81 ? 8.415 2.516 4.692 1.00 96.94 81 ALA A CA 1
ATOM 710 C C . ALA A 1 81 ? 8.835 2.721 6.158 1.00 96.94 81 ALA A C 1
ATOM 712 O O . ALA A 1 81 ? 9.887 2.263 6.598 1.00 96.94 81 ALA A O 1
ATOM 713 N N . SER A 1 82 ? 7.963 3.355 6.945 1.00 96.75 82 SER A N 1
ATOM 714 C CA . SER A 1 82 ? 8.177 3.572 8.383 1.00 96.75 82 SER A CA 1
ATOM 715 C C . SER A 1 82 ? 7.891 2.319 9.227 1.00 96.75 82 SER A C 1
ATOM 717 O O . SER A 1 82 ? 7.084 1.486 8.809 1.00 96.75 82 SER A O 1
ATOM 719 N N . PRO A 1 83 ? 8.465 2.201 10.440 1.00 97.31 83 PRO A N 1
ATOM 720 C CA . PRO A 1 83 ? 8.087 1.183 11.422 1.00 97.31 83 PRO A CA 1
ATOM 721 C C . PRO A 1 83 ? 6.605 1.242 11.812 1.00 97.31 83 PRO A C 1
ATOM 723 O O . PRO A 1 83 ? 6.020 2.322 11.869 1.00 97.31 83 PRO A O 1
ATOM 726 N N . LEU A 1 84 ? 6.016 0.094 12.170 1.00 95.62 84 LEU A N 1
ATOM 727 C CA . LEU A 1 84 ? 4.590 -0.036 12.503 1.00 95.62 84 LEU A CA 1
ATOM 728 C C . LEU A 1 84 ? 4.039 1.022 13.487 1.00 95.62 84 LEU A C 1
ATOM 730 O O . LEU A 1 84 ? 2.967 1.554 13.208 1.00 95.62 84 LEU A O 1
ATOM 734 N N . PRO A 1 85 ? 4.731 1.402 14.586 1.00 97.06 85 PRO A N 1
ATOM 735 C CA . PRO A 1 85 ? 4.229 2.428 15.509 1.00 97.06 85 PRO A CA 1
ATOM 736 C C . PRO A 1 85 ? 4.064 3.826 14.893 1.00 97.06 85 PRO A C 1
ATOM 738 O O . PRO A 1 85 ? 3.351 4.659 15.448 1.00 97.06 85 PRO A O 1
ATOM 741 N N . GLU A 1 86 ? 4.739 4.091 13.776 1.00 96.81 86 GLU A N 1
ATOM 742 C CA . GLU A 1 86 ? 4.701 5.362 13.047 1.00 96.81 86 GLU A CA 1
ATOM 743 C C . GLU A 1 86 ? 3.802 5.288 11.803 1.00 96.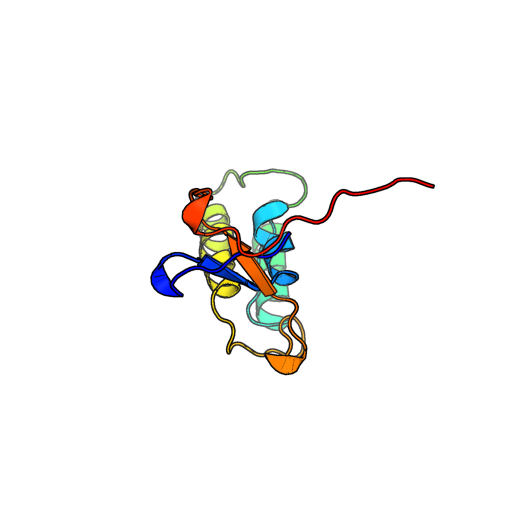81 86 GLU A C 1
ATOM 745 O O . GLU A 1 86 ? 3.480 6.320 11.207 1.00 96.81 86 GLU A O 1
ATOM 750 N N . LYS A 1 87 ? 3.370 4.083 11.405 1.00 96.94 87 LYS A N 1
ATOM 751 C CA . LYS A 1 87 ? 2.475 3.895 10.263 1.00 96.94 87 LYS A CA 1
ATOM 752 C C . LYS A 1 87 ? 1.083 4.435 10.581 1.00 96.94 87 LYS A C 1
ATOM 754 O O . LYS A 1 87 ? 0.498 4.172 11.630 1.00 96.94 87 LYS A O 1
ATOM 759 N N . SER A 1 88 ? 0.507 5.135 9.608 1.00 96.75 88 SER A N 1
ATOM 760 C CA . SER A 1 88 ? -0.939 5.353 9.569 1.00 96.75 88 SER A CA 1
ATOM 761 C C . SER A 1 88 ? -1.587 4.145 8.903 1.00 96.75 88 SER A C 1
ATOM 763 O O . SER A 1 88 ? -1.184 3.759 7.808 1.00 96.75 88 SER A O 1
ATOM 765 N N . LEU A 1 89 ? -2.584 3.548 9.551 1.00 96.19 89 LEU A N 1
ATOM 766 C CA . LEU A 1 89 ? -3.279 2.371 9.032 1.00 96.19 89 LEU A CA 1
ATOM 767 C C . LEU A 1 89 ? -4.664 2.747 8.515 1.00 96.19 89 LEU A C 1
ATOM 769 O O . LEU A 1 89 ? -5.357 3.579 9.103 1.00 96.19 89 LEU A O 1
ATOM 773 N N . GLN A 1 90 ? -5.082 2.082 7.445 1.00 96.25 90 GLN A N 1
ATOM 774 C CA . GLN A 1 90 ? -6.472 2.069 7.005 1.00 96.25 90 GLN A CA 1
ATOM 775 C C . GLN A 1 90 ? -6.976 0.631 6.932 1.00 96.25 90 GLN A C 1
ATOM 777 O O . GLN A 1 90 ? -6.214 -0.287 6.629 1.00 96.25 90 GLN A O 1
ATOM 782 N N . GLY A 1 91 ? -8.270 0.450 7.177 1.00 95.19 91 GLY A N 1
ATOM 783 C CA . GLY A 1 91 ? -8.952 -0.829 7.037 1.00 95.19 91 GLY A CA 1
ATOM 784 C C . GLY A 1 91 ? -10.144 -0.690 6.105 1.00 95.19 91 GLY A C 1
ATOM 785 O O . GLY A 1 91 ? -10.881 0.295 6.185 1.00 95.19 91 GLY A O 1
ATOM 786 N N . VAL A 1 92 ? -10.339 -1.679 5.239 1.00 95.25 92 VAL A N 1
ATOM 787 C CA . VAL A 1 92 ? -11.541 -1.810 4.413 1.00 95.25 92 VAL A CA 1
ATOM 788 C C . VAL A 1 92 ? -12.254 -3.114 4.745 1.00 95.25 92 VAL A C 1
ATOM 790 O O . VAL A 1 92 ? -11.625 -4.134 5.014 1.00 95.25 92 VAL A O 1
ATOM 793 N N . PHE A 1 93 ? -13.577 -3.072 4.726 1.00 95.75 93 PHE A N 1
ATOM 794 C CA . PHE A 1 93 ? -14.464 -4.209 4.950 1.00 95.75 93 PHE A CA 1
ATOM 795 C C . PHE A 1 93 ? -15.633 -4.108 3.964 1.00 95.75 93 PHE A C 1
ATOM 797 O O . PHE A 1 93 ? -15.889 -3.038 3.407 1.00 95.75 93 PHE A O 1
ATOM 804 N N . TRP A 1 94 ? -16.313 -5.224 3.705 1.00 96.00 94 TRP A N 1
ATOM 805 C CA . TRP A 1 94 ? -17.290 -5.300 2.614 1.00 96.00 94 TRP A CA 1
ATOM 806 C C . TRP A 1 94 ? -18.613 -4.591 2.920 1.00 96.00 94 TRP A C 1
ATOM 808 O O . TRP A 1 94 ? -19.134 -3.850 2.090 1.00 96.00 94 TRP A O 1
ATOM 818 N N . GLU A 1 95 ? -19.146 -4.792 4.122 1.00 95.25 95 GLU A N 1
ATOM 819 C CA . GLU A 1 95 ? -20.435 -4.244 4.537 1.00 95.25 95 GLU A CA 1
ATOM 820 C C . GLU A 1 95 ? -20.440 -3.907 6.031 1.00 95.25 95 GLU A C 1
ATOM 822 O O . GLU A 1 95 ? -19.722 -4.524 6.818 1.00 95.25 95 GLU A O 1
ATOM 827 N N . LEU A 1 96 ? -21.240 -2.907 6.417 1.00 94.81 96 LEU A N 1
ATOM 828 C CA . LEU A 1 96 ? -21.482 -2.539 7.813 1.00 94.81 96 LEU A CA 1
ATOM 829 C C . LEU A 1 96 ? -22.927 -2.862 8.189 1.00 94.81 96 LEU A C 1
ATOM 831 O O . LEU A 1 96 ? -23.850 -2.149 7.798 1.00 94.81 96 LEU A O 1
ATOM 835 N N . GLU A 1 97 ? -23.097 -3.913 8.983 1.00 94.38 97 GLU A N 1
ATOM 836 C CA . GLU A 1 97 ? -24.370 -4.280 9.607 1.00 94.38 97 GLU A CA 1
ATOM 837 C C . GLU A 1 97 ? -24.635 -3.415 10.851 1.00 94.38 97 GLU A C 1
ATOM 839 O O . GLU A 1 97 ? -23.705 -3.054 11.581 1.00 94.38 97 GLU A O 1
ATOM 844 N N . TRP A 1 98 ? -25.902 -3.091 11.122 1.00 94.88 98 TRP A N 1
ATOM 845 C CA . TRP A 1 98 ? -26.276 -2.217 12.244 1.00 94.88 98 TRP A CA 1
ATOM 846 C C . TRP A 1 98 ? -25.913 -2.816 13.603 1.00 94.88 98 TRP A C 1
ATOM 848 O O . TRP A 1 98 ? -25.525 -2.093 14.516 1.00 94.88 98 TRP A O 1
ATOM 858 N N . GLU A 1 99 ? -25.979 -4.136 13.718 1.00 95.75 99 GLU A N 1
ATOM 859 C CA . GLU A 1 99 ? -25.640 -4.921 14.902 1.00 95.75 99 GLU A CA 1
ATOM 860 C C . GLU A 1 99 ? -24.170 -4.753 15.313 1.00 95.75 99 GLU A C 1
ATOM 862 O O . GLU A 1 99 ? -23.822 -4.957 16.474 1.00 95.75 99 GLU A O 1
ATOM 867 N N . ARG A 1 100 ? -23.304 -4.346 14.376 1.00 94.81 100 ARG A N 1
ATOM 868 C CA . ARG A 1 100 ? -21.874 -4.095 14.610 1.00 94.81 100 ARG A CA 1
ATOM 869 C C . ARG A 1 100 ? -21.580 -2.656 15.023 1.00 94.81 100 ARG A C 1
ATOM 871 O O . ARG A 1 100 ? -20.442 -2.334 15.369 1.00 94.81 100 ARG A O 1
ATOM 878 N N . VAL A 1 101 ? -22.575 -1.770 14.973 1.00 96.06 101 VAL A N 1
ATOM 879 C CA . VAL A 1 101 ? -22.427 -0.361 15.343 1.00 96.06 101 VAL A CA 1
ATOM 880 C C . VAL A 1 101 ? -22.553 -0.221 16.856 1.00 96.06 101 VAL A C 1
ATOM 882 O O . VAL A 1 101 ? -23.621 -0.392 17.435 1.00 96.06 101 VAL A O 1
ATOM 885 N N . LEU A 1 102 ? -21.450 0.150 17.502 1.00 96.50 102 LEU A N 1
ATOM 886 C CA . LEU A 1 102 ? -21.389 0.349 18.951 1.00 96.50 102 LEU A CA 1
ATOM 887 C C . LEU A 1 102 ? -21.823 1.761 19.359 1.00 96.50 102 LEU A C 1
ATOM 889 O O . LEU A 1 102 ? -22.355 1.966 20.446 1.00 96.50 102 LEU A O 1
ATOM 893 N N . GLU A 1 103 ? -21.550 2.757 18.511 1.00 96.62 103 GLU A N 1
ATOM 894 C CA . GLU A 1 103 ? -21.847 4.158 18.813 1.00 96.62 103 GLU A CA 1
ATOM 895 C C . GLU A 1 103 ? -22.004 4.993 17.537 1.00 96.62 103 GLU A C 1
ATOM 897 O O . GLU A 1 103 ? -21.157 4.967 16.635 1.00 96.62 103 GLU A O 1
ATOM 902 N N . VAL A 1 104 ? -23.033 5.838 17.502 1.00 94.19 104 VAL A N 1
ATOM 903 C CA . VAL A 1 104 ? -23.216 6.865 16.472 1.00 94.19 104 VAL A CA 1
ATOM 904 C C . VAL A 1 104 ? -23.114 8.237 17.124 1.00 94.19 104 VAL A C 1
ATOM 906 O O . VAL A 1 104 ? -23.742 8.508 18.142 1.00 94.19 104 VAL A O 1
ATOM 909 N N . ARG A 1 105 ? -22.314 9.119 16.520 1.00 93.06 105 ARG A N 1
ATOM 910 C CA . ARG A 1 105 ? -22.246 10.535 16.892 1.00 93.06 105 ARG A CA 1
ATOM 911 C C . ARG A 1 105 ? -22.725 11.348 15.712 1.00 93.06 105 ARG A C 1
ATOM 913 O O . ARG A 1 105 ? -22.126 11.262 14.641 1.00 93.06 105 ARG A O 1
ATOM 920 N N . GLU A 1 106 ? -23.777 12.125 15.917 1.00 89.25 106 GLU A N 1
ATOM 921 C CA . GLU A 1 106 ? -24.244 13.066 14.909 1.00 89.25 106 GLU A CA 1
ATOM 922 C C . GLU A 1 106 ? -23.213 14.177 14.728 1.00 89.25 106 GLU A C 1
ATOM 924 O O . GLU A 1 106 ? -22.804 14.843 15.685 1.00 89.25 106 GLU A O 1
ATOM 929 N N . PHE A 1 107 ? -22.786 14.376 13.485 1.00 88.88 107 PHE A N 1
ATOM 930 C CA . PHE A 1 107 ? -21.968 15.523 13.143 1.00 88.88 107 PHE A CA 1
ATOM 931 C C . PHE A 1 107 ? -22.825 16.789 13.216 1.00 88.88 107 PHE A C 1
ATOM 933 O O . PHE A 1 107 ? -23.843 16.900 12.535 1.00 88.88 107 PHE A O 1
ATOM 940 N N . LYS A 1 108 ? -22.400 17.759 14.029 1.00 86.81 108 LYS A N 1
ATOM 941 C CA . LYS A 1 108 ? -23.000 19.094 14.082 1.00 86.81 108 LYS A CA 1
ATOM 942 C C . LYS A 1 108 ? -21.991 20.095 13.536 1.00 86.81 108 LYS A C 1
ATOM 944 O O . LYS A 1 108 ? -21.013 20.409 14.214 1.00 86.81 108 LYS A O 1
ATOM 949 N N . ALA A 1 109 ? -22.228 20.567 12.313 1.00 83.00 109 ALA A N 1
ATOM 950 C CA . ALA A 1 109 ? -21.501 21.70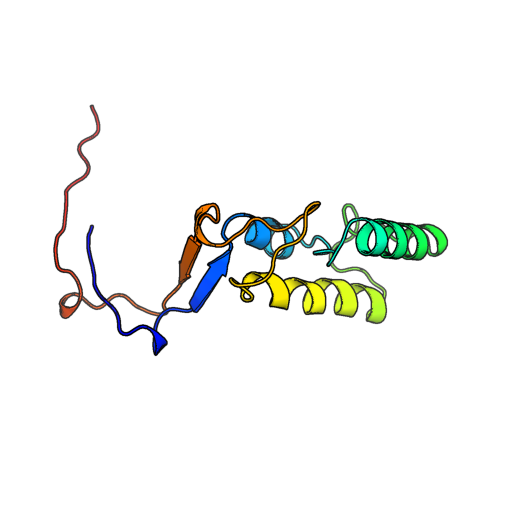7 11.765 1.00 83.00 109 ALA A CA 1
ATOM 951 C C . ALA A 1 109 ? -21.791 22.948 12.625 1.00 83.00 109 ALA A C 1
ATOM 953 O O . ALA A 1 109 ? -22.929 23.144 13.058 1.00 83.00 109 ALA A O 1
ATOM 954 N N . ARG A 1 110 ? -20.757 23.744 12.901 1.00 67.62 110 ARG A N 1
ATOM 955 C CA . ARG A 1 110 ? -20.883 25.075 13.505 1.00 67.62 110 ARG A CA 1
ATOM 956 C C . ARG A 1 110 ? -20.798 26.132 12.421 1.00 67.62 110 ARG A C 1
ATOM 958 O O . ARG A 1 110 ? -20.032 25.890 11.462 1.00 67.62 110 ARG A O 1
#

Nearest PDB structures (foldseek):
  4s0j-assembly1_A-2  TM=2.093E-01  e=9.390E+00  Pyrococcus abyssi GE5

Radius of gyration: 18.29 Å; Cα contacts (8 Å, |Δi|>4): 127; chains: 1; bounding box: 44×37×43 Å

Solvent-accessible surface area (backbone atoms only — not comparable to full-atom values): 6760 Å² total; per-residue (Å²): 107,42,66,69,76,63,70,93,60,43,56,58,33,36,49,71,57,44,53,23,63,76,65,57,37,70,45,55,88,39,65,69,47,40,58,49,51,56,53,58,34,50,79,70,76,49,51,58,91,82,37,79,75,46,90,51,66,69,63,35,47,54,29,59,62,31,45,62,56,28,57,45,61,85,50,66,35,98,77,80,32,59,54,56,96,74,52,52,76,43,73,49,60,92,78,86,59,73,90,39,52,76,44,82,65,84,85,75,88,132

Foldseek 3Di:
DDFDDDPVQKQKFQPQLVVLVVQLHAQALAPVRVVVLVVVCVVVVHDSNVDPPTPDVVNSVNSVVRSVCRSVLCRDYPPHHDHNVPTDMDIDGDDDDPVRDPDDDDDDDD

Secondary structure (DSSP, 8-state):
-EE---GGG-EEEETTTTHHHHHT----SSHHHHHHHHHHHHHTT--TTTSSS-SSHHHHHHHHHHGGGGG-TT--BTTTB--GGG--EEEE-S---GGGEEE-------

Sequence (110 aa):
MKFEFPEEQVLVSDFMLWHHPLNYFYLPSSERDDQRFNRELSKRGLDHHRSKPLPDPHWHGEIVKSWDRIFDLDWVDEYIASPLPEKSLQGVFWELEWERVLEVREFKAR

Mean predicted aligned error: 3.95 Å